Protein AF-A0A1I5ANU2-F1 (afdb_monomer_lite)

Radius of gyration: 16.41 Å; chains: 1; bounding box: 43×31×36 Å

Sequence (77 aa):
MHAERDVPDYQSDPEGNLIPLDAHIRLANPRTVETQPNLMLRRGYSYSLGVSSSGQLDMGLLFVCYQHDLEKGFITV

Foldseek 3Di:
DDDPPDDDDCVVVVCCPPHNCPHPVCQLPVPDPVLVQQDKAWDKDKDWDQADPVRHTPIDIPTDIDHPDCCSYPVND

Secondary structure (DSSP, 8-state):
---TTPPP-SSS-TT-SSS-TT-HHHHH----STTGGG--EE--EEEEEEE-TTS-EEEEEE--EE-S-TIIIIIT-

pLDDT: mean 96.19, std 3.92, range [69.19, 98.56]

Structure (mmCIF, N/CA/C/O backbone):
data_AF-A0A1I5ANU2-F1
#
_entry.id   AF-A0A1I5ANU2-F1
#
loop_
_atom_site.group_PDB
_atom_site.id
_atom_site.type_symbol
_atom_site.label_atom_id
_atom_site.label_alt_id
_atom_site.label_comp_id
_atom_site.label_asym_id
_atom_site.label_entity_id
_atom_site.label_seq_id
_atom_site.pdbx_PDB_ins_code
_atom_site.Cartn_x
_atom_site.Cartn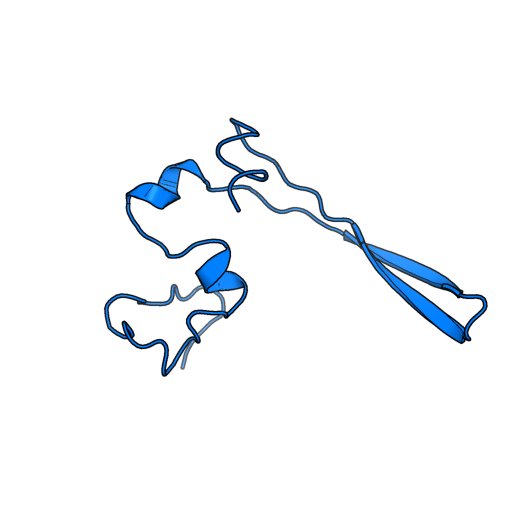_y
_atom_site.Cartn_z
_atom_site.occupancy
_atom_site.B_iso_or_equiv
_atom_site.auth_seq_id
_atom_site.auth_comp_id
_atom_site.auth_asym_id
_atom_site.auth_atom_id
_atom_site.pdbx_PDB_model_num
ATOM 1 N N . MET A 1 1 ? -24.409 -6.832 -2.837 1.00 69.19 1 MET A N 1
ATOM 2 C CA . MET A 1 1 ? -23.307 -6.750 -3.820 1.00 69.19 1 MET A CA 1
ATOM 3 C C . MET A 1 1 ? -22.391 -5.646 -3.326 1.00 69.19 1 MET A C 1
ATOM 5 O O . MET A 1 1 ? -22.923 -4.589 -3.022 1.00 69.19 1 MET A O 1
ATOM 9 N N . HIS A 1 2 ? -21.095 -5.913 -3.158 1.00 82.38 2 HIS A N 1
ATOM 10 C CA . HIS A 1 2 ? -20.127 -4.920 -2.677 1.00 82.38 2 HIS A CA 1
ATOM 11 C C . HIS A 1 2 ? -19.414 -4.251 -3.854 1.00 82.38 2 HIS A C 1
ATOM 13 O O . HIS A 1 2 ? -19.165 -4.905 -4.870 1.00 82.38 2 HIS A O 1
ATOM 19 N N . ALA A 1 3 ? -19.103 -2.967 -3.714 1.00 92.31 3 ALA A N 1
ATOM 20 C CA . ALA A 1 3 ? -18.372 -2.167 -4.690 1.00 92.31 3 ALA A CA 1
ATOM 21 C C . A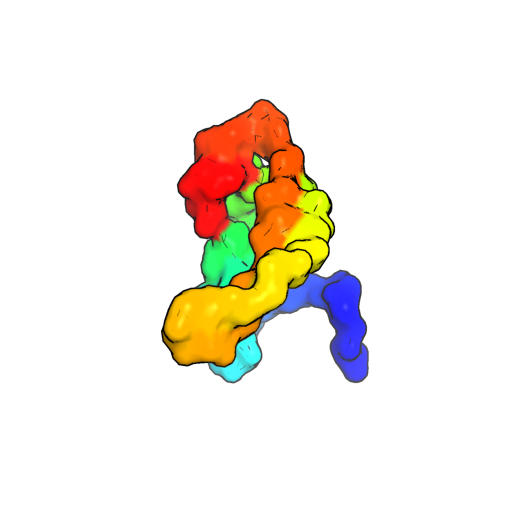LA A 1 3 ? -17.015 -1.710 -4.131 1.00 92.31 3 ALA A C 1
ATOM 23 O O . ALA A 1 3 ? -16.813 -1.652 -2.924 1.00 92.31 3 ALA A O 1
ATOM 24 N N . GLU A 1 4 ? -16.090 -1.319 -5.011 1.00 88.69 4 GLU A N 1
ATOM 25 C CA . GLU A 1 4 ? -14.741 -0.848 -4.638 1.00 88.69 4 GLU A CA 1
ATOM 26 C C . GLU A 1 4 ? -14.751 0.329 -3.644 1.00 88.69 4 GLU A C 1
ATOM 28 O O . GLU A 1 4 ? -13.832 0.488 -2.846 1.00 88.69 4 GLU A O 1
ATOM 33 N N . ARG A 1 5 ? -15.792 1.167 -3.691 1.00 91.31 5 ARG A N 1
ATOM 34 C CA . ARG A 1 5 ? -15.928 2.344 -2.821 1.00 91.31 5 ARG A CA 1
ATOM 35 C C . ARG A 1 5 ? -16.510 2.025 -1.444 1.00 91.31 5 ARG A C 1
ATOM 37 O O . ARG A 1 5 ? -16.530 2.917 -0.596 1.00 91.31 5 ARG A O 1
ATOM 44 N N . ASP A 1 6 ? -16.981 0.801 -1.226 1.00 94.50 6 ASP A N 1
ATOM 45 C CA . ASP A 1 6 ? -17.513 0.394 0.067 1.00 94.50 6 ASP A CA 1
ATOM 46 C C . ASP A 1 6 ? -16.360 0.277 1.070 1.00 94.50 6 ASP A C 1
ATOM 48 O O . ASP A 1 6 ? -15.306 -0.298 0.791 1.00 94.50 6 ASP A O 1
ATOM 52 N N . VAL A 1 7 ? -16.550 0.850 2.255 1.00 92.19 7 VAL A N 1
ATOM 53 C CA . VAL A 1 7 ? -15.555 0.800 3.325 1.00 92.19 7 VAL A CA 1
ATOM 54 C C . VAL A 1 7 ? -15.786 -0.456 4.162 1.00 92.19 7 VAL A C 1
ATOM 56 O O . VAL A 1 7 ? -16.899 -0.639 4.654 1.00 92.19 7 VAL A O 1
ATOM 59 N N . PRO A 1 8 ? -14.757 -1.296 4.374 1.00 93.62 8 PRO A N 1
ATOM 60 C CA . PRO A 1 8 ? -14.869 -2.413 5.294 1.00 93.62 8 PRO A CA 1
ATOM 61 C C . PRO A 1 8 ? -15.192 -1.985 6.724 1.00 93.62 8 PRO A C 1
ATOM 63 O O . PRO A 1 8 ? -14.566 -1.062 7.251 1.00 93.62 8 PRO A O 1
ATOM 66 N N . ASP A 1 9 ? -16.108 -2.709 7.363 1.00 94.25 9 ASP A N 1
ATOM 67 C CA . ASP A 1 9 ? -16.354 -2.605 8.797 1.00 94.25 9 ASP A CA 1
ATOM 68 C C . ASP A 1 9 ? -15.506 -3.641 9.547 1.00 94.25 9 ASP A C 1
ATOM 70 O O . ASP A 1 9 ? -15.863 -4.810 9.662 1.00 94.25 9 ASP A O 1
ATOM 74 N N . TYR A 1 10 ? -14.348 -3.211 10.046 1.00 95.38 10 TYR A N 1
ATOM 75 C CA . TYR A 1 10 ? -13.456 -4.082 10.814 1.00 95.38 10 TYR A CA 1
ATOM 76 C C . TYR A 1 10 ? -13.950 -4.355 12.242 1.00 95.38 10 TYR A C 1
ATOM 78 O O . TYR A 1 10 ? -13.460 -5.292 12.868 1.00 95.38 10 TYR A O 1
ATOM 86 N N . GLN A 1 11 ? -14.897 -3.567 12.769 1.00 94.56 11 GLN A N 1
ATOM 87 C CA . GLN A 1 11 ? -15.426 -3.770 14.123 1.00 94.56 11 GLN A CA 1
ATOM 88 C C . GLN A 1 11 ? -16.374 -4.969 14.182 1.00 94.56 11 GLN A C 1
ATOM 90 O O . GLN A 1 11 ? -16.408 -5.667 15.193 1.00 94.56 11 GLN A O 1
ATOM 95 N N . SER A 1 12 ? -17.108 -5.234 13.096 1.00 95.50 12 SER A N 1
ATOM 96 C CA . SER A 1 12 ? -17.928 -6.443 12.959 1.00 95.50 12 SER A CA 1
ATOM 97 C C . SER A 1 12 ? -17.135 -7.692 12.550 1.00 95.50 12 SER A C 1
ATOM 99 O O . SER A 1 12 ? -17.682 -8.792 12.605 1.00 95.50 12 SER A O 1
ATOM 101 N N . ASP A 1 13 ? -15.844 -7.551 12.223 1.00 96.12 13 ASP A N 1
ATOM 102 C CA . ASP A 1 13 ? -14.922 -8.654 11.913 1.00 96.12 13 ASP A CA 1
ATOM 103 C C . ASP A 1 13 ? -13.633 -8.594 12.765 1.00 96.12 13 ASP A C 1
ATOM 105 O O . ASP A 1 13 ? -12.531 -8.435 12.222 1.00 96.12 13 ASP A O 1
ATOM 109 N N . PRO A 1 14 ? -13.731 -8.691 14.106 1.00 95.94 14 PRO A N 1
ATOM 110 C CA . PRO A 1 14 ? -12.581 -8.527 15.000 1.00 95.94 14 PRO A CA 1
ATOM 111 C C . PRO A 1 14 ? -11.536 -9.640 14.845 1.00 95.94 14 PRO A C 1
ATOM 113 O O . PRO A 1 14 ? -10.346 -9.375 14.981 1.00 95.94 14 PRO A O 1
ATOM 116 N N . GLU A 1 15 ? -11.969 -10.852 14.493 1.00 97.12 15 GLU A N 1
ATOM 117 C CA . GLU A 1 15 ? -11.091 -12.014 14.290 1.00 97.12 15 GLU A CA 1
ATOM 118 C C . GLU A 1 15 ? -10.490 -12.077 12.872 1.00 97.12 15 GLU A C 1
ATOM 120 O O . GLU A 1 15 ? -9.637 -12.916 12.599 1.00 97.12 15 GLU A O 1
ATOM 125 N N . GLY A 1 16 ? -10.917 -11.202 11.952 1.00 96.31 16 GLY A N 1
ATOM 126 C CA . GLY A 1 16 ? -10.405 -11.173 10.579 1.00 96.31 16 GLY A CA 1
ATOM 127 C C . GLY A 1 16 ? -10.824 -12.366 9.720 1.00 96.31 16 GLY A C 1
ATOM 128 O O . GLY A 1 16 ? -10.075 -12.779 8.837 1.00 96.31 16 GLY A O 1
ATOM 129 N N . ASN A 1 17 ? -12.007 -12.932 9.963 1.00 97.00 17 ASN A N 1
ATOM 130 C CA . ASN A 1 17 ? -12.526 -14.065 9.195 1.00 97.00 17 ASN A CA 1
ATOM 131 C C . ASN A 1 17 ? -12.959 -13.656 7.781 1.00 97.00 17 ASN A C 1
ATOM 133 O O . ASN A 1 17 ? -12.914 -14.479 6.865 1.00 97.00 17 ASN A O 1
ATOM 137 N N . LEU A 1 18 ? -13.404 -12.405 7.604 1.00 95.31 18 LEU A N 1
ATOM 138 C CA . LEU A 1 18 ? -13.789 -11.871 6.297 1.00 95.31 18 LEU A CA 1
ATOM 139 C C . LEU A 1 18 ? -12.617 -11.149 5.632 1.00 95.31 18 LEU A C 1
ATOM 141 O O . LEU A 1 18 ? -12.314 -11.405 4.467 1.00 95.31 18 LEU A O 1
ATOM 145 N N . ILE A 1 19 ? -11.967 -10.243 6.364 1.00 95.94 19 ILE A N 1
ATOM 146 C CA . ILE A 1 19 ? -10.771 -9.538 5.902 1.00 95.94 19 ILE A CA 1
ATOM 147 C C . ILE A 1 19 ? -9.641 -9.883 6.865 1.00 95.94 19 ILE A C 1
ATOM 149 O O . ILE A 1 19 ? -9.626 -9.344 7.975 1.00 95.94 19 ILE A O 1
ATOM 153 N N . PRO A 1 20 ? -8.689 -10.735 6.449 1.00 97.94 20 PRO A N 1
ATOM 154 C CA . PRO A 1 20 ? -7.598 -11.180 7.303 1.00 97.94 20 PRO A CA 1
ATOM 155 C C . PRO A 1 20 ? -6.883 -10.031 8.010 1.00 97.94 20 PRO A C 1
ATOM 157 O O . PRO A 1 20 ? -6.694 -8.950 7.443 1.00 97.94 20 PRO A O 1
ATOM 160 N N . LEU A 1 21 ? -6.474 -10.267 9.257 1.00 97.62 21 LEU A N 1
ATOM 161 C CA . LEU A 1 21 ? -5.739 -9.282 10.057 1.00 97.62 21 LEU A CA 1
ATOM 162 C C . LEU A 1 21 ? -4.411 -8.871 9.397 1.00 97.62 21 LEU A C 1
ATOM 164 O O . LEU A 1 21 ? -3.958 -7.746 9.587 1.00 97.62 21 LEU A O 1
ATOM 168 N N . ASP A 1 22 ? -3.827 -9.753 8.585 1.00 97.88 22 ASP A N 1
ATOM 169 C CA . ASP A 1 22 ? -2.601 -9.547 7.810 1.00 97.88 22 ASP A CA 1
ATOM 170 C C . ASP A 1 22 ? -2.850 -9.063 6.367 1.00 97.88 22 ASP A C 1
ATOM 172 O O . ASP A 1 22 ? -1.909 -8.889 5.588 1.00 97.88 22 ASP A O 1
ATOM 176 N N . ALA A 1 23 ? -4.105 -8.792 5.990 1.00 98.19 23 ALA A N 1
ATOM 177 C CA . ALA A 1 23 ? -4.415 -8.229 4.685 1.00 98.19 23 ALA A CA 1
ATOM 178 C C . ALA A 1 23 ? -3.779 -6.839 4.542 1.00 98.19 23 ALA A C 1
ATOM 180 O O . ALA A 1 23 ? -3.948 -5.969 5.399 1.00 98.19 23 ALA A O 1
ATOM 181 N N . HIS A 1 24 ? -3.118 -6.587 3.406 1.00 97.75 24 HIS A N 1
ATOM 182 C CA . HIS A 1 24 ? -2.370 -5.346 3.163 1.00 97.75 24 HIS A CA 1
ATOM 183 C C . HIS A 1 24 ? -3.174 -4.072 3.473 1.00 97.75 24 HIS A C 1
ATOM 185 O O . HIS A 1 24 ? -2.662 -3.160 4.110 1.00 97.75 24 HIS A O 1
ATOM 191 N N . ILE A 1 25 ? -4.450 -4.010 3.073 1.00 96.81 25 ILE A N 1
ATOM 192 C CA . ILE A 1 25 ? -5.305 -2.834 3.311 1.00 96.81 25 ILE A CA 1
ATOM 193 C C . ILE A 1 25 ? -5.648 -2.614 4.791 1.00 96.81 25 ILE A C 1
ATOM 195 O O . ILE A 1 25 ? -5.923 -1.482 5.182 1.00 96.81 25 ILE A O 1
ATOM 199 N N . ARG A 1 26 ? -5.670 -3.685 5.592 1.00 97.44 26 ARG A N 1
ATOM 200 C CA . ARG A 1 26 ? -6.028 -3.663 7.013 1.00 97.44 26 ARG A CA 1
ATOM 201 C C . ARG A 1 26 ? -4.807 -3.343 7.868 1.00 97.44 26 ARG A C 1
ATOM 203 O O . ARG A 1 26 ? -4.932 -2.544 8.787 1.00 97.44 26 ARG A O 1
ATOM 210 N N . LEU A 1 27 ? -3.634 -3.861 7.494 1.00 97.50 27 LEU A N 1
ATOM 211 C CA . LEU A 1 27 ? -2.352 -3.439 8.066 1.00 97.50 27 LEU A CA 1
ATOM 212 C C . LEU A 1 27 ? -2.053 -1.970 7.748 1.00 97.50 27 LEU A C 1
ATOM 214 O O . LEU A 1 27 ? -1.766 -1.197 8.655 1.00 97.50 27 LEU A O 1
ATOM 218 N N . ALA A 1 28 ? -2.194 -1.564 6.481 1.00 97.75 28 ALA A N 1
ATOM 219 C CA . ALA A 1 28 ? -1.874 -0.201 6.065 1.00 97.75 28 ALA A CA 1
ATOM 220 C C . ALA A 1 28 ? -2.819 0.856 6.665 1.00 97.75 28 ALA A C 1
ATOM 222 O O . ALA A 1 28 ? -2.453 2.022 6.790 1.00 97.75 28 ALA A O 1
ATOM 223 N N . ASN A 1 29 ? -4.059 0.475 6.989 1.00 97.31 29 ASN A N 1
ATOM 224 C CA . ASN A 1 29 ? -4.993 1.319 7.723 1.00 97.31 29 ASN A CA 1
ATOM 225 C C . ASN A 1 29 ? -6.034 0.449 8.457 1.00 97.31 29 ASN A C 1
ATOM 227 O O . ASN A 1 29 ? -7.020 0.039 7.833 1.00 97.31 29 ASN A O 1
ATOM 231 N N . P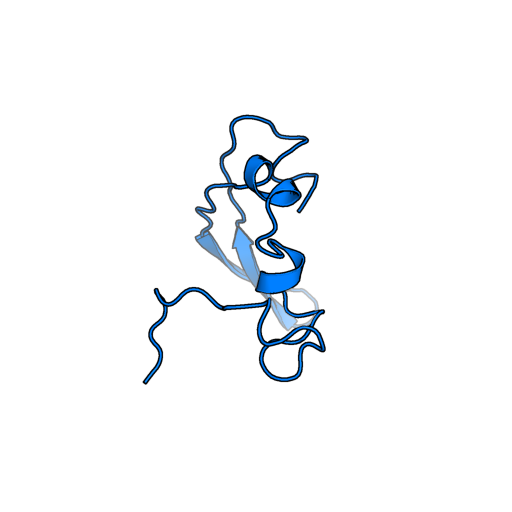RO A 1 30 ? -5.884 0.221 9.776 1.00 96.81 30 PRO A N 1
ATOM 232 C CA . PRO A 1 30 ? -6.850 -0.524 10.586 1.00 96.81 30 PRO A CA 1
ATOM 233 C C . PRO A 1 30 ? -8.115 0.288 10.912 1.00 96.81 30 PRO A C 1
ATOM 235 O O . PRO A 1 30 ? -8.986 -0.196 11.629 1.00 96.81 30 PRO A O 1
ATOM 238 N N . ARG A 1 31 ? -8.246 1.510 10.374 1.00 96.00 31 ARG A N 1
ATOM 239 C CA . ARG A 1 31 ? -9.425 2.389 10.459 1.00 96.00 31 ARG A CA 1
ATOM 240 C C . ARG A 1 31 ? -9.845 2.731 11.888 1.00 96.00 31 ARG A C 1
ATOM 242 O O . ARG A 1 31 ? -11.027 2.939 12.157 1.00 96.00 31 ARG A O 1
ATOM 249 N N . THR A 1 32 ? -8.878 2.835 12.792 1.00 96.00 32 THR A N 1
ATOM 250 C CA . THR A 1 32 ? -9.105 3.320 14.157 1.00 96.00 32 THR A CA 1
ATOM 251 C C . THR A 1 32 ? -9.003 4.848 14.216 1.00 96.00 32 THR A C 1
ATOM 253 O O . THR A 1 32 ? -8.586 5.495 13.253 1.00 96.00 32 THR A O 1
ATOM 256 N N . VAL A 1 33 ? -9.382 5.457 15.343 1.00 96.38 33 VAL A N 1
ATOM 257 C CA . VAL A 1 33 ? -9.236 6.913 15.533 1.00 96.38 33 VAL A CA 1
ATOM 258 C C . VAL A 1 33 ? -7.756 7.306 15.570 1.00 96.38 33 VAL A C 1
ATOM 260 O O . VAL A 1 33 ? -7.369 8.331 15.013 1.00 96.38 33 VAL A O 1
ATOM 263 N N . GLU A 1 34 ? -6.917 6.455 16.158 1.00 96.81 34 GLU A N 1
ATOM 264 C CA . GLU A 1 34 ? -5.476 6.658 16.321 1.00 96.81 34 GLU A CA 1
ATOM 265 C C . GLU A 1 34 ? -4.729 6.645 14.985 1.00 96.81 34 GLU A C 1
ATOM 267 O O . GLU A 1 34 ? -3.680 7.270 14.884 1.00 96.81 34 GLU A O 1
ATOM 272 N N . THR A 1 35 ? -5.275 5.970 13.966 1.00 96.25 35 THR A N 1
ATOM 273 C CA . THR A 1 35 ? -4.647 5.831 12.640 1.00 96.25 35 THR A CA 1
ATOM 274 C C . THR A 1 35 ? -5.111 6.870 11.615 1.00 96.25 35 THR A C 1
ATOM 276 O O . THR A 1 35 ? -4.596 6.931 10.498 1.00 96.25 35 THR A O 1
ATOM 279 N N . GLN A 1 36 ? -6.046 7.751 11.990 1.00 96.00 36 GLN A N 1
ATOM 280 C CA . GLN A 1 36 ? -6.488 8.866 11.140 1.00 96.00 36 GLN A CA 1
ATOM 281 C C . GLN A 1 36 ? -5.361 9.836 10.738 1.00 96.00 36 GLN A C 1
ATOM 283 O O . GLN A 1 36 ? -5.347 10.278 9.587 1.00 96.00 36 GLN A O 1
ATOM 2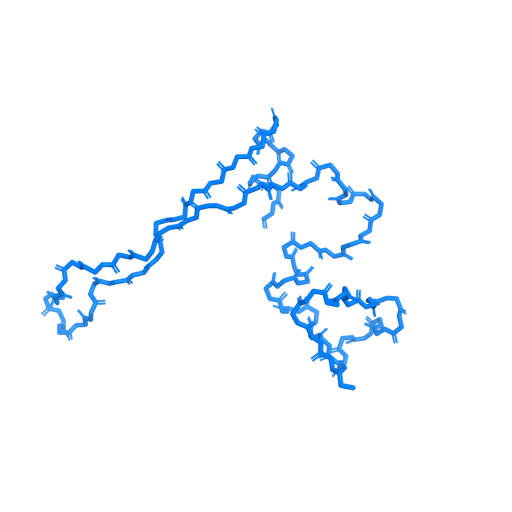88 N N . PRO A 1 37 ? -4.391 10.181 11.610 1.00 97.00 37 PRO A N 1
ATOM 289 C CA . PRO A 1 37 ? -3.279 11.052 11.226 1.00 97.00 37 PRO A CA 1
ATOM 290 C C . PRO A 1 37 ? -2.322 10.425 10.202 1.00 97.00 37 PRO A C 1
ATOM 292 O O . PRO A 1 37 ? -1.508 11.145 9.627 1.00 97.00 37 PRO A O 1
ATOM 295 N N . ASN A 1 38 ? -2.406 9.110 9.977 1.00 98.00 38 ASN A N 1
ATOM 296 C CA . ASN A 1 38 ? -1.478 8.343 9.144 1.00 98.00 38 ASN A CA 1
ATOM 297 C C . ASN A 1 38 ? -1.906 8.245 7.676 1.00 98.00 38 ASN A C 1
ATOM 299 O O . ASN A 1 38 ? -1.261 7.584 6.861 1.00 98.00 38 ASN A O 1
ATOM 303 N N . LEU A 1 39 ? -3.008 8.904 7.315 1.00 97.62 39 LEU A N 1
ATOM 304 C CA . LEU A 1 39 ? -3.505 8.911 5.949 1.00 97.62 39 LEU A CA 1
ATOM 305 C C . LEU A 1 39 ? -2.504 9.566 4.988 1.00 97.62 39 LEU A C 1
ATOM 307 O O . LEU A 1 39 ? -1.922 10.617 5.257 1.00 97.62 39 LEU A O 1
ATOM 311 N N . MET A 1 40 ? -2.373 8.958 3.810 1.00 98.00 40 MET A N 1
ATOM 312 C CA . MET A 1 40 ? -1.554 9.453 2.708 1.00 98.00 40 MET A CA 1
ATOM 313 C C . MET A 1 40 ? -2.310 9.339 1.380 1.00 98.00 40 MET A C 1
ATOM 315 O O . MET A 1 40 ? -3.119 8.427 1.177 1.00 98.00 40 MET A O 1
ATOM 319 N N . LEU A 1 41 ? -2.005 10.228 0.438 1.00 98.38 41 LEU A N 1
ATOM 320 C CA . LEU A 1 41 ? -2.481 10.133 -0.939 1.00 98.38 41 LEU A CA 1
ATOM 321 C C . LEU A 1 41 ? -1.480 9.325 -1.769 1.00 98.38 41 LEU A C 1
ATOM 323 O O . LEU A 1 41 ? -0.389 9.810 -2.057 1.00 98.38 41 LEU A O 1
ATOM 327 N N . ARG A 1 42 ? -1.852 8.113 -2.194 1.00 98.38 42 ARG A N 1
ATOM 328 C CA . ARG A 1 42 ? -1.028 7.262 -3.073 1.00 98.38 42 ARG A CA 1
ATOM 329 C C . ARG A 1 42 ? -1.310 7.583 -4.544 1.00 98.38 42 ARG A C 1
ATOM 331 O O . ARG A 1 42 ? -2.466 7.600 -4.958 1.00 98.38 42 ARG A O 1
ATOM 338 N N . ARG A 1 43 ? -0.261 7.819 -5.336 1.00 98.19 43 ARG A N 1
ATOM 339 C CA . ARG A 1 43 ? -0.328 8.175 -6.765 1.00 98.19 43 ARG A CA 1
ATOM 340 C C . ARG A 1 43 ? 0.818 7.533 -7.556 1.00 98.19 43 ARG A C 1
ATOM 342 O O . ARG A 1 43 ? 1.616 8.224 -8.184 1.00 98.19 43 ARG A O 1
ATOM 349 N N . GLY A 1 44 ? 0.919 6.209 -7.462 1.00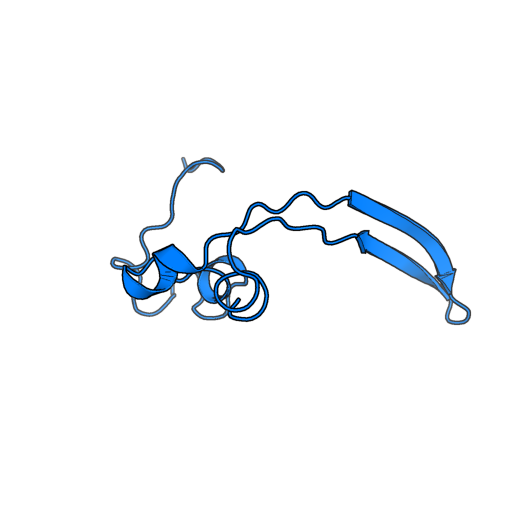 97.31 44 GLY A N 1
ATOM 350 C CA . GLY A 1 44 ? 1.968 5.436 -8.128 1.00 97.31 44 GLY A CA 1
ATOM 351 C C . GLY A 1 44 ? 1.713 5.174 -9.616 1.00 97.31 44 GLY A C 1
ATOM 352 O O . GLY A 1 44 ? 0.611 5.390 -10.120 1.00 97.31 44 GLY A O 1
ATOM 353 N N . TYR A 1 45 ? 2.743 4.665 -10.293 1.00 98.12 45 TYR A N 1
ATOM 354 C CA . TYR A 1 45 ? 2.713 4.272 -11.706 1.00 98.12 45 TYR A CA 1
ATOM 355 C C . TYR A 1 45 ? 3.266 2.857 -11.864 1.00 98.12 45 TYR A C 1
ATOM 357 O O . TYR A 1 45 ? 4.257 2.509 -11.225 1.00 98.12 45 TYR A O 1
ATOM 365 N N . SER A 1 46 ? 2.667 2.037 -12.723 1.00 98.25 46 SER A N 1
ATOM 366 C CA . SER A 1 46 ? 3.272 0.757 -13.104 1.00 98.25 46 SER A CA 1
ATOM 367 C C . SER A 1 46 ? 4.510 0.996 -13.970 1.00 98.25 46 SER A C 1
ATOM 369 O O . SER A 1 46 ? 4.500 1.884 -14.823 1.00 98.25 46 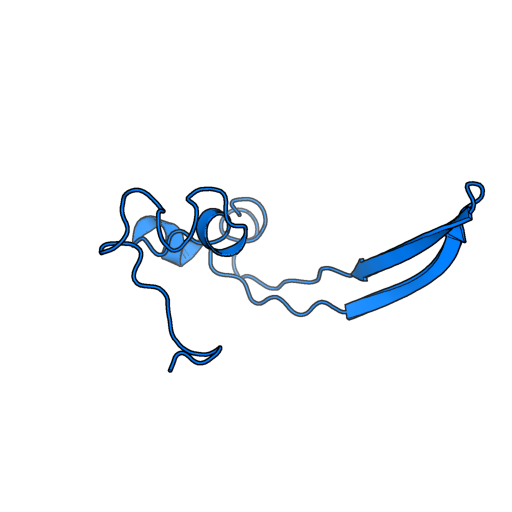SER A O 1
ATOM 371 N N . TYR A 1 47 ? 5.556 0.194 -13.780 1.00 97.81 47 TYR A N 1
ATOM 372 C CA . TYR A 1 47 ? 6.748 0.219 -14.629 1.00 97.81 47 TYR A CA 1
ATOM 373 C C . TYR A 1 47 ? 7.062 -1.163 -15.205 1.00 97.81 47 TYR A C 1
ATOM 375 O O . TYR A 1 47 ? 6.690 -2.190 -14.635 1.00 97.81 47 TYR A O 1
ATOM 383 N N . SER A 1 48 ? 7.783 -1.176 -16.327 1.00 97.56 48 SER A N 1
ATOM 384 C CA . SER A 1 48 ? 8.365 -2.372 -16.936 1.00 97.56 48 SER A CA 1
ATOM 385 C C . SER A 1 48 ? 9.689 -2.001 -17.610 1.00 97.56 48 SER A C 1
ATOM 387 O O . SER A 1 48 ? 9.722 -1.085 -18.429 1.00 97.56 48 SER A O 1
ATOM 389 N N . LEU A 1 49 ? 10.771 -2.687 -17.241 1.00 97.00 49 LEU A N 1
ATOM 390 C CA . LEU A 1 49 ? 12.146 -2.435 -17.695 1.00 97.00 49 LEU A CA 1
ATOM 391 C C . LEU A 1 49 ? 12.751 -3.615 -18.474 1.00 97.00 49 LEU A C 1
ATOM 393 O O . LEU A 1 49 ? 13.917 -3.573 -18.857 1.00 97.00 49 LEU A O 1
ATOM 397 N N . GLY A 1 50 ? 11.955 -4.648 -18.761 1.00 96.12 50 GLY A N 1
ATOM 398 C CA . GLY A 1 50 ? 12.380 -5.815 -19.532 1.00 96.12 50 GLY A CA 1
ATOM 399 C C . GLY A 1 50 ? 12.618 -7.041 -18.658 1.00 96.12 50 GLY A C 1
ATOM 400 O O . GLY A 1 50 ? 11.795 -7.358 -17.801 1.00 96.12 50 GLY A O 1
ATOM 401 N N . VAL A 1 51 ? 13.702 -7.772 -18.925 1.00 96.94 51 VAL A N 1
ATOM 402 C CA . VAL A 1 51 ? 13.987 -9.077 -18.315 1.00 96.94 51 VAL A CA 1
ATOM 403 C C . VAL A 1 51 ? 15.343 -9.038 -17.608 1.00 96.94 51 VAL A C 1
ATOM 405 O O . VAL A 1 51 ? 16.334 -8.595 -18.188 1.00 96.94 51 VAL A O 1
ATOM 408 N N . SER A 1 52 ? 15.387 -9.508 -16.363 1.00 94.81 52 SER A N 1
ATOM 409 C CA . SER A 1 52 ? 16.600 -9.648 -15.560 1.00 94.81 52 SER A CA 1
ATOM 410 C C . SER A 1 52 ? 17.538 -10.726 -16.121 1.00 94.81 52 SER A C 1
ATOM 412 O O . SER A 1 52 ? 17.160 -11.554 -16.951 1.00 94.81 52 SER A O 1
ATOM 414 N N . SER A 1 53 ? 18.768 -10.791 -15.606 1.00 94.50 53 SER A N 1
ATOM 415 C CA . SER A 1 53 ? 19.732 -11.843 -15.966 1.00 94.50 53 SER A CA 1
ATOM 416 C C . SER A 1 53 ? 19.265 -13.264 -15.619 1.00 94.50 53 SER A C 1
ATOM 418 O O . SER A 1 53 ? 19.722 -14.222 -16.237 1.00 94.50 53 SER A O 1
ATOM 420 N N . SER A 1 54 ? 18.343 -13.412 -14.663 1.00 96.62 54 SER A N 1
ATOM 421 C CA . SER A 1 54 ? 17.721 -14.688 -14.289 1.00 96.62 54 SER A CA 1
ATOM 422 C C . SER A 1 54 ? 16.476 -15.030 -15.117 1.00 96.62 54 SER A C 1
ATOM 424 O O . SER A 1 54 ? 15.835 -16.047 -14.855 1.00 96.62 54 SER A O 1
ATOM 426 N N . GLY A 1 55 ? 16.116 -14.206 -16.108 1.00 96.25 55 GLY A N 1
ATOM 427 C CA . GLY A 1 55 ? 14.948 -14.433 -16.959 1.00 96.25 55 GLY A CA 1
ATOM 428 C C . GLY A 1 55 ? 13.620 -13.957 -16.359 1.00 96.25 55 GLY A C 1
ATOM 429 O O . GLY A 1 55 ? 12.564 -14.287 -16.893 1.00 96.25 55 GLY A O 1
ATOM 430 N N . GLN A 1 56 ? 13.641 -13.200 -15.259 1.00 97.56 56 GLN A N 1
ATOM 431 C CA . GLN A 1 56 ? 12.429 -12.674 -14.622 1.00 97.56 56 GLN A CA 1
ATOM 432 C C . GLN A 1 56 ? 12.067 -11.295 -15.168 1.00 97.56 56 GLN A C 1
ATOM 434 O O . GLN A 1 56 ? 12.938 -10.532 -15.569 1.00 97.56 56 GLN A O 1
ATOM 439 N N . LEU A 1 57 ? 10.781 -10.954 -15.159 1.00 97.19 57 LEU A N 1
ATOM 440 C CA . LEU A 1 57 ? 10.330 -9.625 -15.556 1.00 97.19 57 LEU A CA 1
ATOM 441 C C . LEU A 1 57 ? 10.764 -8.580 -14.519 1.00 97.19 57 LEU A C 1
ATOM 443 O O . LEU A 1 57 ? 10.406 -8.692 -13.348 1.00 97.19 57 LEU A O 1
ATOM 447 N N . ASP A 1 58 ? 11.485 -7.551 -14.960 1.00 97.12 58 ASP A N 1
ATOM 448 C CA . ASP A 1 58 ? 11.764 -6.363 -14.154 1.00 97.12 58 ASP A CA 1
ATOM 449 C C . ASP A 1 58 ? 10.593 -5.389 -14.305 1.00 97.12 58 ASP A C 1
ATOM 451 O O . ASP A 1 58 ? 10.500 -4.603 -15.252 1.00 97.12 58 ASP A O 1
ATOM 455 N N . MET A 1 59 ? 9.616 -5.533 -13.421 1.00 98.00 59 MET A N 1
ATOM 456 C CA . MET A 1 59 ? 8.382 -4.761 -13.428 1.00 98.00 59 MET A CA 1
ATOM 457 C C . MET A 1 59 ? 7.844 -4.610 -12.015 1.00 98.00 59 MET A C 1
ATOM 459 O O . MET A 1 59 ? 8.110 -5.430 -11.138 1.00 98.00 59 MET A O 1
ATOM 463 N N . GLY A 1 60 ? 7.042 -3.573 -11.803 1.00 97.69 60 GLY A N 1
ATOM 464 C CA . GLY A 1 60 ? 6.470 -3.313 -10.492 1.00 97.69 60 GLY A CA 1
ATOM 465 C C . GLY A 1 60 ? 5.720 -1.994 -10.423 1.00 97.69 60 GLY A C 1
ATOM 466 O O . GLY A 1 60 ? 5.152 -1.518 -11.410 1.00 97.69 60 GLY A O 1
ATOM 467 N N . LEU A 1 61 ? 5.718 -1.407 -9.227 1.00 98.44 61 LEU A N 1
ATOM 468 C CA . LEU A 1 61 ? 5.065 -0.141 -8.925 1.00 98.44 61 LEU A CA 1
ATOM 469 C C . LEU A 1 61 ? 6.118 0.902 -8.542 1.00 98.44 61 LEU A C 1
ATOM 471 O O . LEU A 1 61 ? 6.810 0.754 -7.538 1.00 98.44 61 LEU A O 1
ATOM 475 N N . LEU A 1 62 ? 6.183 1.996 -9.298 1.00 98.12 62 LEU A N 1
ATOM 476 C CA . LEU A 1 62 ? 6.794 3.237 -8.834 1.00 98.12 62 LEU A CA 1
ATOM 477 C C . LEU A 1 62 ? 5.849 3.834 -7.797 1.00 98.12 62 LEU A C 1
ATOM 479 O O . LEU A 1 62 ? 4.891 4.535 -8.136 1.00 98.12 62 LEU A O 1
ATOM 483 N N . PHE A 1 63 ? 6.069 3.480 -6.536 1.00 98.44 63 PHE A N 1
ATOM 484 C CA . PHE A 1 63 ? 5.256 3.981 -5.443 1.00 98.44 63 PHE A CA 1
ATOM 485 C C . PHE A 1 63 ? 5.578 5.455 -5.197 1.00 98.44 63 PHE A C 1
ATOM 487 O O . PHE A 1 63 ? 6.711 5.823 -4.896 1.00 98.44 63 PHE A O 1
ATOM 494 N N . VAL A 1 64 ? 4.560 6.300 -5.324 1.00 98.44 64 VAL A N 1
ATOM 495 C CA . VAL A 1 64 ? 4.632 7.727 -5.013 1.00 98.44 64 VAL A CA 1
ATOM 496 C C . VAL A 1 64 ? 3.473 8.040 -4.086 1.00 98.44 64 VAL A C 1
ATOM 498 O O . VAL A 1 64 ? 2.339 7.626 -4.347 1.00 98.44 64 VAL A O 1
ATOM 501 N N . CYS A 1 65 ? 3.743 8.771 -3.012 1.00 98.56 65 CYS A N 1
ATOM 502 C CA . CYS A 1 65 ? 2.720 9.210 -2.077 1.00 98.56 65 CYS A CA 1
ATOM 503 C C . CYS A 1 65 ? 2.969 10.644 -1.609 1.00 98.56 65 CYS A C 1
ATOM 505 O O . CYS A 1 65 ? 4.084 11.158 -1.710 1.00 98.56 65 CYS A O 1
ATOM 507 N N . TYR A 1 66 ? 1.900 11.284 -1.145 1.00 98.50 66 TYR A N 1
ATOM 508 C CA . TYR A 1 66 ? 1.911 12.636 -0.607 1.00 98.50 66 TYR A CA 1
ATOM 509 C C . TYR A 1 66 ? 1.220 12.647 0.754 1.00 98.50 66 TYR A C 1
ATOM 511 O O . TYR A 1 66 ? 0.146 12.065 0.927 1.00 98.50 66 TYR A O 1
ATOM 519 N N . GLN A 1 67 ? 1.822 13.360 1.698 1.00 98.31 67 GLN A N 1
ATOM 520 C CA . GLN A 1 67 ? 1.349 13.514 3.066 1.00 98.31 67 GLN A CA 1
ATOM 521 C C . GLN A 1 67 ? 1.850 14.846 3.619 1.00 98.31 67 GLN A C 1
ATOM 523 O O . GLN A 1 67 ? 2.825 15.408 3.121 1.00 98.31 67 GLN A O 1
ATOM 528 N N . HIS A 1 68 ? 1.181 15.348 4.653 1.00 97.38 68 HIS A N 1
ATOM 529 C CA . HIS A 1 68 ? 1.611 16.565 5.338 1.00 97.38 68 HIS A CA 1
ATOM 530 C C . HIS A 1 68 ? 2.834 16.327 6.242 1.00 97.38 68 HIS A C 1
ATOM 532 O O . HIS A 1 68 ? 3.681 17.204 6.371 1.00 97.38 68 HIS A O 1
ATOM 538 N N . ASP A 1 69 ? 2.928 15.134 6.834 1.00 98.19 69 ASP A N 1
ATOM 539 C CA . ASP A 1 69 ? 3.969 14.731 7.780 1.00 98.19 69 ASP A CA 1
ATOM 540 C C . ASP A 1 69 ? 4.480 13.335 7.389 1.00 98.19 69 ASP A C 1
ATOM 542 O O . ASP A 1 69 ? 3.695 12.389 7.281 1.00 98.19 69 ASP A O 1
ATOM 546 N N . LEU A 1 70 ? 5.782 13.220 7.109 1.00 97.94 70 LEU A N 1
ATOM 547 C CA . LEU A 1 70 ? 6.398 11.980 6.628 1.00 97.94 70 LEU A CA 1
ATOM 548 C C . LEU A 1 70 ? 6.427 10.887 7.705 1.00 97.94 70 LEU A C 1
ATOM 550 O O . LEU A 1 70 ? 6.223 9.720 7.368 1.00 97.94 70 LEU A O 1
ATOM 554 N N . GLU A 1 71 ? 6.651 11.261 8.968 1.00 98.19 71 GLU A N 1
ATOM 555 C CA . GLU A 1 71 ? 6.704 10.312 10.084 1.00 98.19 71 GLU A CA 1
ATOM 556 C C . GLU A 1 71 ? 5.324 9.717 10.334 1.00 98.19 71 GLU A C 1
ATOM 558 O O . GLU A 1 71 ? 5.190 8.502 10.471 1.00 98.19 71 GLU A O 1
ATOM 563 N N . LYS A 1 72 ? 4.282 10.557 10.300 1.00 97.25 72 LYS A N 1
ATOM 564 C CA . LYS A 1 72 ? 2.901 10.098 10.500 1.00 97.25 72 LYS A CA 1
ATOM 565 C C . LYS A 1 72 ? 2.366 9.313 9.308 1.00 97.25 72 LYS A C 1
ATOM 567 O O . LYS A 1 72 ? 1.648 8.348 9.517 1.00 97.25 72 LYS A O 1
ATOM 572 N N . GLY A 1 73 ? 2.695 9.700 8.078 1.00 97.75 73 GLY A N 1
ATOM 573 C CA . GLY A 1 73 ? 2.229 9.014 6.873 1.00 97.75 73 GLY A CA 1
ATOM 574 C C . GLY A 1 73 ? 3.057 7.774 6.542 1.00 97.75 73 GLY A C 1
ATOM 575 O O . GLY A 1 73 ? 2.941 6.736 7.184 1.00 97.75 73 GLY A O 1
ATOM 576 N N . PHE A 1 74 ? 3.887 7.888 5.502 1.00 98.25 74 PHE A N 1
ATOM 577 C CA . PHE A 1 74 ? 4.599 6.762 4.890 1.00 98.25 74 PHE A CA 1
ATOM 578 C C . PHE A 1 74 ? 5.477 5.954 5.849 1.00 98.25 74 PHE A C 1
ATOM 580 O O . PHE A 1 74 ? 5.609 4.759 5.650 1.00 98.25 74 PHE A O 1
ATOM 587 N N . ILE A 1 75 ? 6.088 6.576 6.860 1.00 97.50 75 ILE A N 1
ATOM 588 C CA . ILE A 1 75 ? 6.968 5.844 7.784 1.00 97.50 75 ILE A CA 1
ATOM 589 C C . ILE A 1 75 ? 6.170 4.991 8.780 1.00 97.50 75 ILE A C 1
ATOM 591 O O . ILE A 1 75 ? 6.660 3.944 9.195 1.00 97.50 75 ILE A O 1
ATOM 595 N N . THR A 1 76 ? 4.975 5.430 9.193 1.00 97.56 76 THR A N 1
ATOM 596 C CA . THR A 1 76 ? 4.163 4.663 10.155 1.00 97.56 76 THR A CA 1
ATOM 597 C C . THR A 1 76 ? 3.444 3.482 9.499 1.00 97.56 76 THR A C 1
ATOM 599 O O . THR A 1 76 ? 3.204 2.474 10.162 1.00 97.56 76 THR A O 1
ATOM 602 N N . VAL A 1 77 ? 3.057 3.633 8.231 1.00 95.56 77 VAL A N 1
ATOM 603 C CA . VAL A 1 77 ? 2.318 2.628 7.449 1.00 95.56 77 VAL A CA 1
ATOM 604 C C . VAL A 1 77 ? 3.248 1.538 6.935 1.00 95.56 77 VAL A C 1
ATOM 606 O O . VAL A 1 77 ? 2.870 0.353 7.066 1.00 95.56 77 VAL A O 1
#

InterPro domains:
  IPR006314 Dyp-type peroxidase [PS51404] (1-77)
  IPR006314 Dyp-type peroxidase [PTHR30521] (4-76)
  IPR011008 Dimeric alpha-beta barrel [SSF54909] (4-77)
  IPR048328 Dyp-type peroxidase, C-terminal domain [PF20628] (17-76)

Organism: NCBI:txid1367852